Protein AF-A0A2G5T721-F1 (afdb_monomer)

Organism: NCBI:txid1611254

Sequence (97 aa):
MWILTIFLINFVLASDAEKCTGLDGPKAYRCIQHLDEIHELSYSIDIYDKENNSKINKPCSEFKKCHEQLKCGVEDGVVKIIEKMTSFCDIVEFHQS

pLDDT: mean 83.94, std 16.47, range [45.47, 97.62]

Mean predicted aligned error: 9.64 Å

Solvent-accessible surface area (backbone atoms only — not comparable to full-atom values): 5653 Å² total; per-residue (Å²):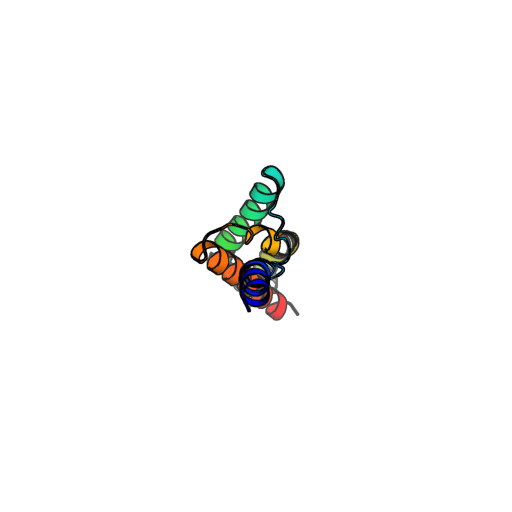 136,67,67,67,59,56,52,54,64,59,53,71,73,64,64,79,66,73,81,67,62,50,58,56,70,73,59,40,53,53,37,49,51,25,49,50,52,41,56,61,43,64,79,72,49,46,61,88,38,65,79,59,36,54,75,48,50,62,35,40,57,58,24,71,74,42,53,75,35,64,44,37,94,55,57,71,72,56,40,53,51,54,50,53,53,53,52,50,41,53,53,45,55,60,60,66,109

Secondary structure (DSSP, 8-state):
--HHHHHHHHHTT--------PPPHHHHHHHHHHHHHHHHHHTT--TT-HHHHGGGHHHHHHHTTTHHHHTTTS-HHHHHHHHHHHHHHHHHHHHH-

Foldseek 3Di:
DVVVVVVVVVVVVPPPPVPLAADDPVLLVVLVVLLVVLVVLVVPADLLDLVRLVSNQVSLVSNVVHLSSNCPPDDPVVNVSSVVSNVVSVSSVVSND

Radius of gyration: 19.37 Å; Cα contacts (8 Å, |Δi|>4): 69; chains: 1; bounding box: 43×47×45 Å

Structure (mmCIF, N/CA/C/O backbone):
data_AF-A0A2G5T721-F1
#
_entry.id   AF-A0A2G5T721-F1
#
loop_
_atom_site.group_PDB
_atom_site.id
_atom_site.type_symbol
_atom_site.label_atom_id
_atom_site.label_alt_id
_atom_site.label_comp_id
_atom_site.label_asym_id
_atom_site.label_entity_id
_atom_site.label_seq_id
_atom_site.pdbx_PDB_ins_code
_atom_site.Cartn_x
_atom_site.Cartn_y
_atom_site.Cartn_z
_atom_site.occupancy
_atom_site.B_iso_or_equiv
_atom_site.auth_seq_id
_atom_site.auth_comp_id
_atom_site.auth_asym_id
_atom_site.auth_atom_id
_atom_site.pdbx_PDB_model_num
ATOM 1 N N . MET A 1 1 ? -25.174 -35.547 29.044 1.00 53.47 1 MET A N 1
ATOM 2 C CA . MET A 1 1 ? -24.730 -35.381 27.639 1.00 53.47 1 MET A CA 1
ATOM 3 C C . MET A 1 1 ? -25.244 -34.103 26.951 1.00 53.47 1 MET A C 1
ATOM 5 O O . MET A 1 1 ? -25.121 -34.011 25.746 1.00 53.47 1 MET A O 1
ATOM 9 N N . TRP A 1 2 ? -25.749 -33.094 27.680 1.00 54.03 2 TRP A N 1
ATOM 10 C CA . TRP A 1 2 ? -26.200 -31.810 27.098 1.00 54.03 2 TRP A CA 1
ATOM 11 C C . TRP A 1 2 ? -25.241 -30.632 27.361 1.00 54.03 2 TRP A C 1
ATOM 13 O O . TRP A 1 2 ? -25.310 -29.603 26.699 1.00 54.03 2 TRP A O 1
ATOM 23 N N . ILE A 1 3 ? -24.318 -30.781 28.317 1.00 57.66 3 ILE A N 1
ATOM 24 C CA . ILE A 1 3 ? -23.365 -29.726 28.708 1.00 57.66 3 ILE A CA 1
ATOM 25 C C . ILE A 1 3 ? -22.240 -29.588 27.667 1.00 57.66 3 ILE A C 1
ATOM 27 O O . ILE A 1 3 ? -21.834 -28.478 27.339 1.00 57.66 3 ILE A O 1
ATOM 31 N N . LEU A 1 4 ? -21.794 -30.707 27.084 1.00 53.81 4 LEU A N 1
ATOM 32 C CA . LEU A 1 4 ? -20.764 -30.725 26.036 1.00 53.81 4 LEU A CA 1
ATOM 33 C C . LEU A 1 4 ? -21.233 -30.032 24.748 1.00 53.81 4 LEU A C 1
ATOM 35 O O . LEU A 1 4 ? -20.459 -29.327 24.112 1.00 53.81 4 LEU A O 1
ATOM 39 N N . THR A 1 5 ? -22.515 -30.161 24.398 1.00 56.59 5 THR A N 1
ATOM 40 C CA . THR A 1 5 ? -23.109 -29.481 23.238 1.00 56.59 5 THR A CA 1
ATOM 41 C C . THR A 1 5 ? -23.196 -27.967 23.427 1.00 56.59 5 THR A C 1
ATOM 43 O O . THR A 1 5 ? -22.956 -27.233 22.478 1.00 56.59 5 THR A O 1
ATOM 46 N N . ILE A 1 6 ? -23.457 -27.476 24.644 1.00 57.72 6 ILE A N 1
ATOM 47 C CA . ILE A 1 6 ? -23.515 -26.029 24.929 1.00 57.72 6 ILE A CA 1
ATOM 48 C C . ILE A 1 6 ? -22.112 -25.401 24.894 1.00 57.72 6 ILE A C 1
ATOM 50 O O . ILE A 1 6 ? -21.949 -24.273 24.427 1.00 57.72 6 ILE A O 1
ATOM 54 N N . PHE A 1 7 ? -21.084 -26.136 25.331 1.00 53.00 7 PHE A N 1
ATOM 55 C CA . PHE A 1 7 ? -19.693 -25.681 25.242 1.00 53.00 7 PHE A CA 1
ATOM 56 C C . PHE A 1 7 ? -19.208 -25.554 23.793 1.00 53.00 7 PHE A C 1
ATOM 58 O O . PHE A 1 7 ? -18.533 -24.582 23.467 1.00 53.00 7 PHE A O 1
ATOM 65 N N . LEU A 1 8 ? -19.604 -26.474 22.908 1.00 53.84 8 LEU A N 1
ATOM 66 C CA . LEU A 1 8 ? -19.219 -26.424 21.494 1.00 53.84 8 LEU A CA 1
ATOM 67 C C . LEU A 1 8 ? -19.854 -25.242 20.746 1.00 53.84 8 LEU A C 1
ATOM 69 O O . LEU A 1 8 ? -19.190 -24.638 19.910 1.00 53.84 8 LEU A O 1
ATOM 73 N N . ILE A 1 9 ? -21.092 -24.855 21.076 1.00 54.09 9 ILE A N 1
ATOM 74 C CA . ILE A 1 9 ? -21.765 -23.709 20.433 1.00 54.09 9 ILE A CA 1
ATOM 75 C C . ILE A 1 9 ? -21.094 -22.379 20.824 1.00 54.09 9 ILE A C 1
ATOM 77 O O . ILE A 1 9 ? -20.982 -21.482 19.994 1.00 54.09 9 ILE A O 1
ATOM 81 N N . ASN A 1 10 ? -20.587 -22.262 22.057 1.00 48.88 10 ASN A N 1
ATOM 82 C CA . ASN A 1 10 ? -19.856 -21.068 22.499 1.00 48.88 10 ASN A CA 1
ATOM 83 C C . ASN A 1 10 ? -18.419 -21.006 21.955 1.00 48.88 10 ASN A C 1
ATOM 85 O O . ASN A 1 10 ? -17.877 -19.917 21.794 1.00 48.88 10 ASN A O 1
ATOM 89 N N . PHE A 1 11 ? -17.807 -22.153 21.641 1.00 46.28 11 PHE A N 1
ATOM 90 C CA . PHE A 1 11 ? -16.430 -22.198 21.141 1.00 46.28 11 PHE A CA 1
ATOM 91 C C . PHE A 1 11 ? -16.308 -21.774 19.668 1.00 46.28 11 PHE A C 1
ATOM 93 O O . PHE A 1 11 ? -15.259 -21.292 19.255 1.00 46.28 11 PHE A O 1
ATOM 100 N N . VAL A 1 12 ? -17.385 -21.881 18.879 1.00 48.94 12 VAL A N 1
ATOM 101 C CA . VAL A 1 12 ? -17.392 -21.445 17.466 1.00 48.94 12 VAL A CA 1
ATOM 102 C C . VAL A 1 12 ? -17.369 -19.912 17.325 1.00 48.94 12 VAL A C 1
ATOM 104 O O . VAL A 1 12 ? -16.983 -19.404 16.278 1.00 48.94 12 VAL A O 1
ATOM 107 N N . LEU A 1 13 ? -17.711 -19.157 18.377 1.00 47.69 13 LEU A N 1
ATOM 108 C CA . LEU A 1 13 ? -17.703 -17.684 18.358 1.00 47.69 13 LEU A CA 1
ATOM 109 C C . LEU A 1 13 ? -16.421 -17.055 18.927 1.00 47.69 13 LEU A C 1
ATOM 111 O O . LEU A 1 13 ? -16.285 -15.836 18.893 1.00 47.69 13 LEU A O 1
ATOM 115 N N . ALA A 1 14 ? -15.481 -17.866 19.419 1.00 46.28 14 ALA A N 1
ATOM 116 C CA . ALA A 1 14 ? -14.177 -17.420 19.912 1.00 46.28 14 ALA A CA 1
ATOM 117 C C . ALA A 1 14 ? -13.041 -17.819 18.955 1.00 46.28 14 ALA A C 1
ATOM 119 O O . ALA A 1 14 ? -11.927 -18.119 19.373 1.00 46.28 14 ALA A O 1
ATOM 120 N N . SER A 1 15 ? -13.321 -17.834 17.650 1.00 45.47 15 SER A N 1
ATOM 121 C CA . SER A 1 15 ? -12.268 -17.594 16.669 1.00 45.47 15 SER A CA 1
ATOM 122 C C . SER A 1 15 ? -11.817 -16.164 16.916 1.00 45.47 15 SER A C 1
ATOM 124 O O . SER A 1 15 ? -12.550 -15.242 16.557 1.00 45.47 15 SER A O 1
ATOM 126 N N . ASP A 1 16 ? -10.671 -15.993 17.572 1.00 48.50 16 ASP A N 1
ATOM 127 C CA . ASP A 1 16 ? -9.969 -14.722 17.709 1.00 48.50 16 ASP A CA 1
ATOM 128 C C . ASP A 1 16 ? -9.739 -14.135 16.309 1.00 48.50 16 ASP A C 1
ATOM 130 O O . ASP A 1 16 ? -8.690 -14.306 15.692 1.00 48.50 16 ASP A O 1
ATOM 134 N N . ALA A 1 17 ? -10.755 -13.453 15.779 1.00 50.84 17 ALA A N 1
ATOM 135 C CA . ALA A 1 17 ? -10.561 -12.441 14.774 1.00 50.84 17 ALA A CA 1
ATOM 136 C C . ALA A 1 17 ? -9.652 -11.438 15.466 1.00 50.84 17 ALA A C 1
ATOM 138 O O . ALA A 1 17 ? -10.084 -10.734 16.386 1.00 50.84 17 ALA A O 1
ATOM 139 N N . GLU A 1 18 ? -8.372 -11.464 15.097 1.00 53.88 18 GLU A N 1
ATOM 140 C CA . GLU A 1 18 ? -7.430 -10.393 15.368 1.00 53.88 18 GLU A CA 1
ATOM 141 C C . GLU A 1 18 ? -8.226 -9.094 15.283 1.00 53.88 18 GLU A C 1
ATOM 143 O O . GLU A 1 18 ? -8.873 -8.845 14.264 1.00 53.88 18 GLU A O 1
ATOM 148 N N . LYS A 1 19 ? -8.353 -8.380 16.410 1.00 61.16 19 LYS A N 1
ATOM 149 C CA . LYS A 1 19 ? -9.265 -7.238 16.530 1.00 61.16 19 LYS A CA 1
ATOM 150 C C . LYS A 1 19 ? -8.834 -6.188 15.513 1.00 61.16 19 LYS A C 1
ATOM 152 O O . LYS A 1 19 ? -8.011 -5.328 15.825 1.00 61.16 19 LYS A O 1
ATOM 157 N N . CYS A 1 20 ? -9.374 -6.282 14.302 1.00 79.69 20 CYS A N 1
ATOM 158 C CA . CYS A 1 20 ? -9.054 -5.403 13.198 1.00 79.69 20 CYS A CA 1
ATOM 159 C C . CYS A 1 20 ? -9.566 -4.031 13.607 1.00 79.69 20 CYS A C 1
ATOM 161 O O . CYS A 1 20 ? -10.770 -3.767 13.615 1.00 79.69 20 CYS A O 1
ATOM 163 N N . THR A 1 21 ? -8.650 -3.190 14.070 1.00 85.44 21 THR A N 1
ATOM 164 C CA . THR A 1 21 ? -8.993 -1.862 14.553 1.00 85.44 21 THR A CA 1
ATOM 165 C C . THR A 1 21 ? -8.885 -0.927 13.368 1.00 85.44 21 THR A C 1
ATOM 167 O O . THR A 1 21 ? -7.783 -0.598 12.928 1.00 85.44 21 THR A O 1
ATOM 170 N N . GLY A 1 22 ? -10.045 -0.546 12.837 1.00 84.69 22 GLY A N 1
ATOM 171 C CA . GLY A 1 22 ? -10.130 0.416 11.751 1.00 84.69 22 GLY A CA 1
ATOM 172 C C . GLY A 1 22 ? -9.550 1.774 12.140 1.00 84.69 22 GLY A C 1
ATOM 173 O O . GLY A 1 22 ? -9.404 2.115 13.318 1.00 84.69 22 GLY A O 1
ATOM 174 N N . LEU A 1 23 ? -9.224 2.563 11.125 1.00 87.88 23 LEU A N 1
ATOM 175 C CA . LEU A 1 23 ? -8.754 3.930 11.303 1.00 87.88 23 LEU A CA 1
ATOM 176 C C . LEU 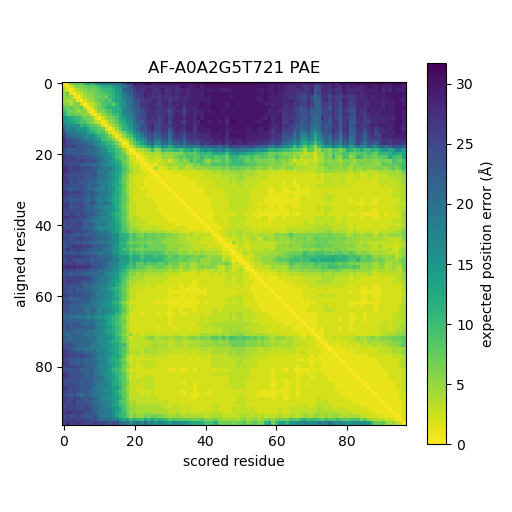A 1 23 ? -9.885 4.848 11.787 1.00 87.88 23 LEU A C 1
ATOM 178 O O . LEU A 1 23 ? -11.032 4.728 11.358 1.00 87.88 23 LEU A O 1
ATOM 182 N N . ASP A 1 24 ? -9.545 5.820 12.639 1.00 89.94 24 ASP A N 1
ATOM 183 C CA . ASP A 1 24 ? -10.434 6.956 12.892 1.00 89.94 24 ASP A CA 1
ATOM 184 C C . ASP A 1 24 ? -10.629 7.788 11.611 1.00 89.94 24 ASP A C 1
ATOM 186 O O . ASP A 1 24 ? -9.791 7.764 10.710 1.00 89.94 24 ASP A O 1
ATOM 190 N N . GLY A 1 25 ? -11.743 8.522 11.517 1.00 89.19 25 GLY A N 1
ATOM 191 C CA . GLY A 1 25 ? -12.146 9.224 10.290 1.00 89.19 25 GLY A CA 1
ATOM 192 C C . GLY A 1 25 ? -11.034 10.063 9.636 1.00 89.19 25 GLY A C 1
ATOM 193 O O . GLY A 1 25 ? -10.750 9.856 8.456 1.00 89.19 25 GLY A O 1
ATOM 194 N N . PRO A 1 26 ? -10.355 10.970 10.367 1.00 94.25 26 PRO A N 1
ATOM 195 C CA . PRO A 1 26 ? -9.261 11.767 9.811 1.00 94.25 26 PRO A CA 1
ATOM 196 C C . PRO A 1 26 ? -8.077 10.940 9.295 1.00 94.25 26 PRO A C 1
ATOM 198 O O . PRO A 1 26 ? -7.517 11.266 8.244 1.00 94.25 26 PRO A O 1
ATOM 201 N N . LYS A 1 27 ? -7.677 9.877 10.006 1.00 92.62 27 LYS A N 1
ATOM 202 C CA . LYS A 1 27 ? -6.587 9.004 9.544 1.00 92.62 27 LYS A CA 1
ATOM 203 C C . LYS A 1 27 ? -7.012 8.135 8.364 1.00 92.62 27 LYS A C 1
ATOM 205 O O . LYS A 1 27 ? -6.215 7.963 7.446 1.00 92.62 27 LYS A O 1
ATOM 210 N N . ALA A 1 28 ? -8.250 7.641 8.359 1.00 92.88 28 ALA A N 1
ATOM 211 C CA . ALA A 1 28 ? -8.820 6.886 7.247 1.00 92.88 28 ALA A CA 1
ATOM 212 C C . ALA A 1 28 ? -8.833 7.738 5.976 1.00 92.88 28 ALA A C 1
ATOM 214 O O . ALA A 1 28 ? -8.321 7.314 4.945 1.00 92.88 28 ALA A O 1
ATOM 215 N N . TYR A 1 29 ? -9.321 8.977 6.083 1.00 94.69 29 TYR A N 1
ATOM 216 C CA . TYR A 1 29 ? -9.335 9.929 4.977 1.00 94.69 29 TYR A CA 1
ATOM 217 C C . TYR A 1 29 ? -7.928 10.181 4.426 1.00 94.69 29 TYR A C 1
ATOM 219 O O . TYR A 1 29 ? -7.711 10.047 3.227 1.00 94.69 29 TYR A O 1
ATOM 227 N N . ARG A 1 30 ? -6.947 10.460 5.294 1.00 96.12 30 ARG A N 1
ATOM 228 C CA . ARG A 1 30 ? -5.555 10.658 4.860 1.00 96.12 30 ARG A CA 1
ATOM 229 C C . ARG A 1 30 ? -4.971 9.413 4.185 1.00 96.12 30 ARG A C 1
ATOM 231 O O . ARG A 1 30 ? -4.261 9.534 3.196 1.00 96.12 30 ARG A O 1
ATOM 238 N N . CYS A 1 31 ? -5.281 8.224 4.699 1.00 96.25 31 CYS A N 1
ATOM 239 C CA . CYS A 1 31 ? -4.839 6.970 4.093 1.00 96.25 31 CYS A CA 1
ATOM 240 C C . CYS A 1 31 ? -5.415 6.791 2.680 1.00 96.25 31 CYS A C 1
ATOM 242 O O . CYS A 1 31 ? -4.692 6.434 1.753 1.00 96.25 31 CYS A O 1
ATOM 244 N N . ILE A 1 32 ? -6.703 7.103 2.507 1.00 95.81 32 ILE A N 1
ATOM 245 C CA . ILE A 1 32 ? -7.387 7.069 1.209 1.00 95.81 32 ILE A CA 1
ATOM 246 C C . ILE A 1 32 ? -6.808 8.118 0.253 1.00 95.81 32 ILE A C 1
ATOM 248 O O . ILE A 1 32 ? -6.668 7.827 -0.927 1.00 95.81 32 ILE A O 1
ATOM 252 N N . GLN A 1 33 ? -6.410 9.299 0.736 1.00 97.62 33 GLN A N 1
ATOM 253 C CA . GLN A 1 33 ? -5.733 10.287 -0.112 1.00 97.62 33 GLN A CA 1
ATOM 254 C C . GLN A 1 33 ? -4.424 9.741 -0.693 1.00 97.62 33 GLN A C 1
ATOM 256 O O . GLN A 1 33 ? -4.181 9.904 -1.880 1.00 97.62 33 GLN A O 1
ATOM 261 N N . HIS A 1 34 ? -3.610 9.037 0.100 1.00 97.44 34 HIS A N 1
ATOM 262 C CA . HIS A 1 34 ? -2.400 8.404 -0.434 1.00 97.44 34 HIS A CA 1
ATOM 263 C C . HIS A 1 34 ? -2.716 7.275 -1.419 1.00 97.44 34 HIS A C 1
ATOM 265 O O . 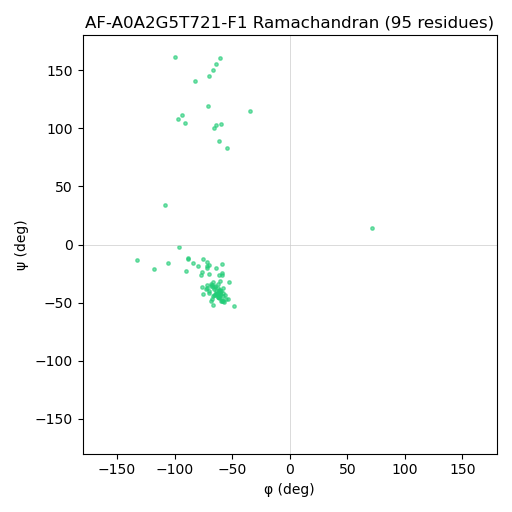HIS A 1 34 ? -2.020 7.136 -2.418 1.00 97.44 34 HIS A O 1
ATOM 271 N N . LEU A 1 35 ? -3.775 6.494 -1.177 1.00 96.62 35 LEU A N 1
ATOM 272 C CA . LEU A 1 35 ? -4.254 5.499 -2.141 1.00 96.62 35 LEU A CA 1
ATOM 273 C C . LEU A 1 35 ? -4.620 6.150 -3.487 1.00 96.62 35 LEU A C 1
ATOM 275 O O . LEU A 1 35 ? -4.255 5.621 -4.535 1.00 96.62 35 LEU A O 1
ATOM 279 N N . ASP A 1 36 ? -5.318 7.284 -3.449 1.00 96.44 36 ASP A N 1
ATOM 280 C CA . ASP A 1 36 ? -5.735 8.040 -4.633 1.00 96.44 36 ASP A CA 1
ATOM 281 C C . ASP A 1 36 ? -4.531 8.638 -5.380 1.00 96.44 36 ASP A C 1
ATOM 283 O O . ASP A 1 36 ? -4.401 8.451 -6.587 1.00 96.44 36 ASP A O 1
ATOM 287 N N . GLU A 1 37 ? -3.568 9.223 -4.657 1.00 96.44 37 GLU A N 1
ATOM 288 C CA . GLU A 1 37 ? -2.294 9.691 -5.225 1.00 96.44 37 GLU A CA 1
ATOM 289 C C . GLU A 1 37 ? -1.540 8.560 -5.952 1.00 96.44 37 GLU A C 1
ATOM 291 O O . GLU A 1 37 ? -1.022 8.759 -7.053 1.00 96.44 37 GLU A O 1
ATOM 296 N N . ILE A 1 38 ? -1.482 7.355 -5.364 1.00 96.44 38 ILE A N 1
ATOM 297 C CA . ILE A 1 38 ? -0.851 6.193 -6.011 1.00 96.44 38 ILE A CA 1
ATOM 298 C C . ILE A 1 38 ? -1.643 5.785 -7.255 1.00 96.44 38 ILE A C 1
ATOM 300 O O . ILE A 1 38 ? -1.043 5.515 -8.295 1.00 96.44 38 ILE A O 1
ATOM 304 N N . HIS A 1 39 ? -2.973 5.751 -7.165 1.00 95.06 39 HIS A N 1
ATOM 305 C CA . HIS A 1 39 ? -3.838 5.407 -8.287 1.00 95.06 39 HIS A CA 1
ATOM 306 C C . HIS A 1 39 ? -3.628 6.358 -9.472 1.00 95.06 39 HIS A C 1
ATOM 308 O O . HIS A 1 39 ? -3.408 5.887 -10.587 1.00 95.06 39 HIS A O 1
ATOM 314 N N . GLU A 1 40 ? -3.607 7.672 -9.247 1.00 94.75 40 GLU A N 1
ATOM 315 C CA . GLU A 1 40 ? -3.331 8.660 -10.297 1.00 94.75 40 GLU A CA 1
ATOM 316 C C . GLU A 1 40 ? -1.936 8.480 -10.906 1.00 94.75 40 GLU A C 1
ATOM 318 O O . GLU A 1 40 ? -1.774 8.448 -12.131 1.00 94.75 40 GLU A O 1
ATOM 323 N N . LEU A 1 41 ? -0.917 8.305 -10.060 1.00 93.50 41 LEU A N 1
ATOM 324 C CA . LEU A 1 41 ? 0.454 8.122 -10.527 1.00 93.50 41 LEU A CA 1
ATOM 325 C C . LEU A 1 41 ? 0.630 6.808 -11.294 1.00 93.50 41 LEU A C 1
ATOM 327 O O . LEU A 1 41 ? 1.393 6.783 -12.258 1.00 93.50 41 LEU A O 1
ATOM 331 N N . SER A 1 42 ? -0.113 5.753 -10.952 1.00 91.25 42 SER A N 1
ATOM 332 C CA . SER A 1 42 ? -0.024 4.448 -11.621 1.00 91.25 42 SER A CA 1
ATOM 333 C C . SER A 1 42 ? -0.309 4.496 -13.127 1.00 91.25 42 SER A C 1
ATOM 335 O O . SER A 1 42 ? 0.209 3.664 -13.868 1.00 91.25 42 SER A O 1
ATOM 337 N N . TYR A 1 43 ? -1.060 5.497 -13.601 1.00 90.31 43 TYR A N 1
ATOM 338 C CA . TYR A 1 43 ? -1.321 5.706 -15.030 1.00 90.31 43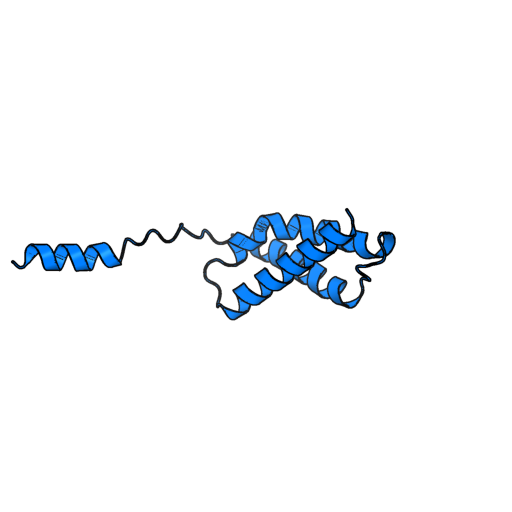 TYR A CA 1
ATOM 339 C C . TYR A 1 43 ? -0.226 6.486 -15.763 1.00 90.31 43 TYR A C 1
ATOM 341 O O . TYR A 1 43 ? -0.221 6.512 -16.993 1.00 90.31 43 TYR A O 1
ATOM 349 N N . SER A 1 44 ? 0.655 7.174 -15.036 1.00 88.25 44 SER A N 1
ATOM 350 C CA . SER A 1 44 ? 1.603 8.138 -15.611 1.00 88.25 44 SER A CA 1
ATOM 351 C C . SER A 1 44 ? 3.067 7.770 -15.407 1.00 88.25 44 SER A C 1
ATOM 353 O O . SER A 1 44 ? 3.913 8.262 -16.158 1.00 88.25 44 SER A O 1
ATOM 355 N N . ILE A 1 45 ? 3.376 6.924 -14.420 1.00 88.31 45 ILE A N 1
ATOM 356 C CA . ILE A 1 45 ? 4.755 6.527 -14.159 1.00 88.31 45 ILE A CA 1
ATOM 357 C C . ILE A 1 45 ? 5.214 5.401 -15.085 1.00 88.31 45 ILE A C 1
ATOM 359 O O . ILE A 1 45 ? 4.487 4.442 -15.339 1.00 88.31 45 ILE A O 1
ATOM 363 N N . ASP A 1 46 ? 6.462 5.498 -15.539 1.00 88.69 46 ASP A N 1
ATOM 364 C CA . ASP A 1 46 ? 7.175 4.370 -16.134 1.00 88.69 46 ASP A CA 1
ATOM 365 C C . ASP A 1 46 ? 7.983 3.679 -15.034 1.00 88.69 46 ASP A C 1
ATOM 367 O O . ASP A 1 46 ? 8.945 4.240 -14.509 1.00 88.69 46 ASP A O 1
ATOM 371 N N . ILE A 1 47 ? 7.581 2.461 -14.667 1.00 85.94 47 ILE A N 1
ATOM 372 C CA . ILE A 1 47 ? 8.225 1.695 -13.593 1.00 85.94 47 ILE A CA 1
ATOM 373 C C . ILE A 1 47 ? 9.683 1.329 -13.908 1.00 85.94 47 ILE A C 1
ATOM 375 O O . ILE A 1 47 ? 10.443 1.073 -12.975 1.00 85.94 47 ILE A O 1
ATOM 379 N N . TYR A 1 48 ? 10.089 1.337 -15.182 1.00 85.62 48 TYR A N 1
ATOM 380 C CA . TYR A 1 48 ? 11.453 1.024 -15.614 1.00 85.62 48 TYR A CA 1
ATOM 381 C C . TYR A 1 48 ? 12.381 2.248 -15.626 1.00 85.62 48 TYR A C 1
ATOM 383 O O . TYR A 1 48 ? 13.601 2.089 -15.701 1.00 85.62 48 TYR A O 1
ATOM 391 N N . ASP A 1 49 ? 11.827 3.456 -15.512 1.00 87.31 49 ASP A N 1
ATOM 392 C CA . ASP A 1 49 ? 12.579 4.705 -15.415 1.00 87.31 49 ASP A CA 1
ATOM 393 C C . ASP A 1 49 ? 12.719 5.124 -13.941 1.00 87.31 49 ASP A C 1
ATOM 395 O O . ASP A 1 49 ? 11.762 5.578 -13.308 1.00 87.31 49 ASP A O 1
ATOM 399 N N . LYS A 1 50 ? 13.937 4.992 -13.389 1.00 79.88 50 LYS A N 1
ATOM 400 C CA . LYS A 1 50 ? 14.242 5.330 -11.984 1.00 79.88 50 LYS A CA 1
ATOM 401 C C . LYS A 1 50 ? 13.981 6.798 -11.633 1.00 79.88 50 LYS A C 1
ATOM 403 O O . LYS A 1 50 ? 13.660 7.093 -10.482 1.00 79.88 50 LYS A O 1
ATOM 408 N N . GLU A 1 51 ? 14.140 7.732 -12.570 1.00 80.38 51 GLU A N 1
ATOM 409 C CA . GLU A 1 51 ? 13.890 9.149 -12.283 1.00 80.38 51 GLU A CA 1
ATOM 410 C C . GLU A 1 51 ? 12.381 9.411 -12.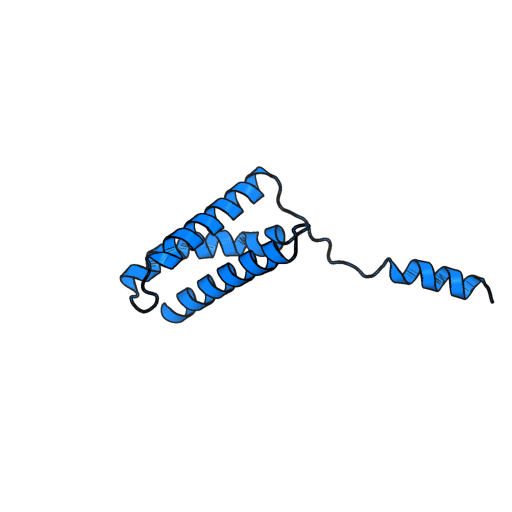215 1.00 80.38 51 GLU A C 1
ATOM 412 O O . GLU A 1 51 ? 11.889 10.061 -11.286 1.00 80.38 51 GLU A O 1
ATOM 417 N N . ASN A 1 52 ? 11.631 8.824 -13.148 1.00 83.31 52 ASN A N 1
ATOM 418 C CA . ASN A 1 52 ? 10.181 8.950 -13.225 1.00 83.31 52 ASN A CA 1
ATOM 419 C C . ASN A 1 52 ? 9.465 8.253 -12.051 1.00 83.31 52 ASN A C 1
ATOM 421 O O . ASN A 1 52 ? 8.632 8.874 -11.379 1.00 83.31 52 ASN A O 1
ATOM 425 N N . ASN A 1 53 ? 9.833 7.002 -11.753 1.00 83.25 53 ASN A N 1
ATOM 426 C CA . ASN A 1 53 ? 9.151 6.183 -10.750 1.00 83.25 53 ASN A CA 1
ATOM 427 C C . ASN A 1 53 ? 9.383 6.666 -9.304 1.00 83.25 53 ASN A C 1
ATOM 429 O O . ASN A 1 53 ? 8.587 6.356 -8.421 1.00 83.25 53 ASN A O 1
ATOM 433 N N . SER A 1 54 ? 10.401 7.498 -9.052 1.00 87.00 54 SER A N 1
ATOM 434 C CA . SER A 1 54 ? 10.693 8.061 -7.724 1.00 87.00 54 SER A CA 1
ATOM 435 C C . SER A 1 54 ? 9.538 8.884 -7.130 1.00 87.00 54 SER A C 1
ATOM 437 O O . SER A 1 54 ? 9.389 8.969 -5.906 1.00 87.00 54 SER A O 1
ATOM 439 N N . LYS A 1 55 ? 8.674 9.451 -7.986 1.00 88.94 55 LYS A N 1
ATOM 440 C CA . LYS A 1 55 ? 7.513 10.266 -7.587 1.00 88.94 55 LYS A CA 1
ATOM 441 C C . LYS A 1 55 ? 6.500 9.490 -6.746 1.00 88.94 55 LYS A C 1
ATOM 443 O O . LYS A 1 55 ? 5.798 10.094 -5.937 1.00 88.94 55 LYS A O 1
ATOM 448 N N . ILE A 1 56 ? 6.443 8.168 -6.902 1.00 93.31 56 ILE A N 1
ATOM 449 C CA . ILE A 1 56 ? 5.454 7.324 -6.225 1.00 93.31 56 ILE A CA 1
ATOM 450 C C . ILE A 1 56 ? 5.900 6.844 -4.843 1.00 93.31 56 ILE A C 1
ATOM 452 O O . ILE A 1 56 ? 5.083 6.369 -4.055 1.00 93.31 56 ILE A O 1
ATOM 456 N N . ASN A 1 57 ? 7.177 7.031 -4.505 1.00 91.62 57 ASN A N 1
ATOM 457 C CA . ASN A 1 57 ? 7.780 6.479 -3.292 1.00 91.62 57 ASN A CA 1
ATOM 458 C C . ASN A 1 57 ? 7.138 7.005 -2.026 1.00 91.62 57 ASN A C 1
ATOM 460 O O . ASN A 1 57 ? 6.853 6.246 -1.103 1.00 91.62 57 ASN A O 1
ATOM 464 N N . LYS A 1 58 ? 6.915 8.319 -1.977 1.00 94.56 58 LYS A N 1
ATOM 465 C CA . LYS A 1 58 ? 6.325 8.952 -0.805 1.00 94.56 58 LYS A CA 1
ATOM 466 C C . LYS A 1 58 ? 4.866 8.506 -0.614 1.00 94.56 58 LYS A C 1
ATOM 468 O O . LYS A 1 58 ? 4.587 8.007 0.473 1.00 94.56 58 LYS A O 1
ATOM 473 N N . P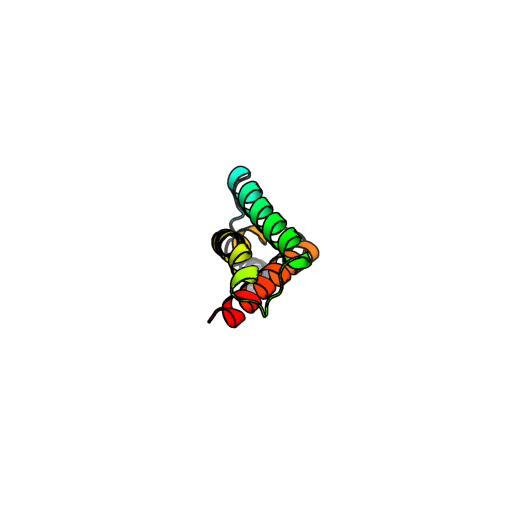RO A 1 59 ? 3.970 8.593 -1.619 1.00 95.88 59 PRO A N 1
ATOM 474 C CA . PRO A 1 59 ? 2.617 8.043 -1.505 1.00 95.88 59 PRO A CA 1
ATOM 475 C C . PRO A 1 59 ? 2.597 6.567 -1.088 1.00 95.88 59 PRO A C 1
ATOM 477 O O . PRO A 1 59 ? 1.913 6.213 -0.130 1.00 95.88 59 PRO A O 1
ATOM 480 N N . CYS A 1 60 ? 3.416 5.719 -1.721 1.00 96.38 60 CYS A N 1
ATOM 481 C CA . CYS A 1 60 ? 3.520 4.301 -1.374 1.00 96.38 60 CYS A CA 1
ATOM 482 C C . CYS A 1 60 ? 3.995 4.069 0.066 1.00 96.38 60 CYS A C 1
ATOM 484 O O . CYS A 1 60 ? 3.411 3.260 0.785 1.00 96.38 60 CYS A O 1
ATOM 486 N N . SER A 1 61 ? 5.021 4.794 0.514 1.00 96.31 61 SER A N 1
ATOM 487 C CA . SER A 1 61 ? 5.542 4.694 1.881 1.00 96.31 61 SER A CA 1
ATOM 488 C C . SER A 1 61 ? 4.510 5.130 2.923 1.00 96.31 61 SER A C 1
ATOM 490 O O . SER A 1 61 ? 4.352 4.462 3.942 1.00 96.31 61 SER A O 1
ATOM 492 N N . GLU A 1 62 ? 3.779 6.222 2.679 1.00 97.25 62 GLU A N 1
ATOM 493 C CA . GLU A 1 62 ? 2.737 6.684 3.600 1.00 97.25 62 GLU A CA 1
ATOM 494 C C . GLU A 1 62 ? 1.518 5.751 3.605 1.00 97.25 62 GLU A C 1
ATOM 496 O O . GLU A 1 62 ? 1.006 5.423 4.676 1.00 97.25 62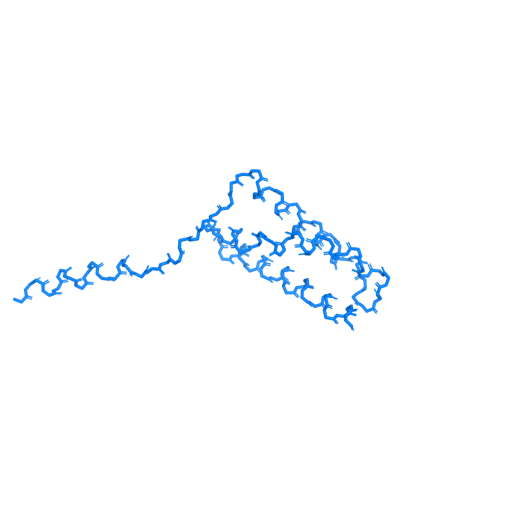 GLU A O 1
ATOM 501 N N . PHE A 1 63 ? 1.095 5.246 2.443 1.00 97.25 63 PHE A N 1
ATOM 502 C CA . PHE A 1 63 ? -0.003 4.284 2.339 1.00 97.25 63 PHE A CA 1
ATOM 503 C C . PHE A 1 63 ? 0.318 2.954 3.040 1.00 97.25 63 PHE A C 1
ATOM 505 O O . PHE A 1 63 ? -0.506 2.437 3.802 1.00 97.25 63 PHE A O 1
ATOM 512 N N . LYS A 1 64 ? 1.545 2.432 2.879 1.00 96.12 64 LYS A N 1
ATOM 513 C CA . LYS A 1 64 ? 2.018 1.208 3.554 1.00 96.12 64 LYS A CA 1
ATOM 514 C C . LYS A 1 64 ? 1.980 1.293 5.090 1.00 96.12 64 LYS A C 1
ATOM 516 O O . LYS A 1 64 ? 1.986 0.268 5.759 1.00 96.12 64 LYS A O 1
ATOM 521 N N . LYS A 1 65 ? 1.882 2.488 5.682 1.00 95.69 65 LYS A N 1
ATOM 522 C CA . LYS A 1 65 ? 1.732 2.642 7.143 1.00 95.69 65 LYS A CA 1
ATOM 523 C C . LYS A 1 65 ? 0.304 2.406 7.639 1.00 95.69 65 LYS A C 1
ATOM 525 O O . LYS A 1 65 ? 0.118 2.220 8.838 1.00 95.69 65 LYS A O 1
ATOM 530 N N . CYS A 1 66 ? -0.697 2.469 6.759 1.00 95.19 66 CYS A N 1
ATOM 531 C CA . CYS A 1 66 ? -2.109 2.507 7.151 1.00 95.19 66 CYS A CA 1
ATOM 532 C C . CYS A 1 66 ? -3.014 1.529 6.379 1.00 95.19 66 CYS A C 1
ATOM 534 O O . CYS A 1 66 ? -4.137 1.279 6.819 1.00 95.19 66 CYS A O 1
ATOM 536 N N . HIS A 1 67 ? -2.544 0.949 5.269 1.00 94.88 67 HIS A N 1
ATOM 537 C CA . HIS A 1 67 ? -3.357 0.109 4.382 1.00 94.88 67 HIS A CA 1
ATOM 538 C C . HIS A 1 67 ? -3.991 -1.113 5.066 1.00 94.88 67 HIS A C 1
ATOM 540 O O . HIS A 1 67 ? -5.143 -1.419 4.776 1.00 94.88 67 HIS A O 1
ATOM 546 N N . GLU A 1 68 ? -3.306 -1.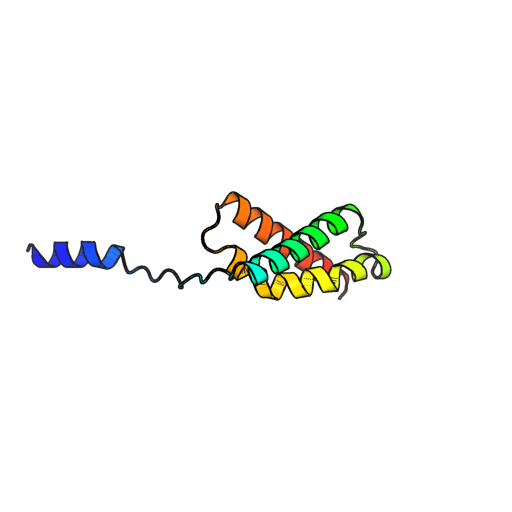784 6.001 1.00 94.25 68 GLU A N 1
ATOM 547 C CA . GLU A 1 68 ? -3.880 -2.945 6.705 1.00 94.25 68 GLU A CA 1
ATOM 548 C C . GLU A 1 68 ? -5.098 -2.565 7.554 1.00 94.25 68 GLU A C 1
ATOM 550 O O . GLU A 1 68 ? -6.128 -3.232 7.516 1.00 94.25 68 GLU A O 1
ATOM 555 N N . GLN A 1 69 ? -5.034 -1.431 8.253 1.00 93.75 69 GLN A N 1
ATOM 556 C CA . GLN A 1 69 ? -6.155 -0.938 9.061 1.00 93.75 69 GLN A CA 1
ATOM 557 C C . GLN A 1 69 ? -7.323 -0.456 8.190 1.00 93.75 69 GLN A C 1
ATOM 559 O O . GLN A 1 69 ? -8.473 -0.462 8.631 1.00 93.75 69 GLN A O 1
ATOM 564 N N . LEU A 1 70 ? -7.048 -0.054 6.946 1.00 92.94 70 LEU A N 1
ATOM 565 C CA . LEU A 1 70 ? -8.065 0.358 5.980 1.00 92.94 70 LEU A CA 1
ATOM 566 C C . LEU A 1 70 ? -8.896 -0.828 5.453 1.00 92.94 70 LEU A C 1
ATOM 568 O O . LEU A 1 70 ? -10.016 -0.627 4.992 1.00 92.94 70 LEU A O 1
ATOM 572 N N . LYS A 1 71 ? -8.387 -2.064 5.564 1.00 92.62 71 LYS A N 1
ATOM 573 C CA . LYS A 1 71 ? -9.128 -3.293 5.222 1.00 92.62 71 LYS A CA 1
ATOM 574 C C . LYS A 1 71 ? -10.171 -3.675 6.282 1.00 92.62 71 LYS A C 1
ATOM 576 O O . LYS A 1 71 ? -11.012 -4.536 6.032 1.00 92.62 71 LYS A O 1
ATOM 581 N N . CYS A 1 72 ? -10.143 -3.062 7.467 1.00 91.56 72 CYS A N 1
ATOM 582 C CA . CYS A 1 72 ? -11.048 -3.422 8.554 1.00 91.56 72 CYS A CA 1
ATOM 583 C C . CYS A 1 72 ? -12.493 -2.993 8.269 1.00 91.56 72 CYS A C 1
ATOM 585 O O . CYS A 1 72 ? -12.789 -1.804 8.178 1.00 91.56 72 CYS A O 1
ATOM 587 N N . GLY A 1 73 ? -13.414 -3.960 8.220 1.00 85.25 73 GLY A N 1
ATOM 588 C CA . GLY A 1 73 ? -14.855 -3.694 8.139 1.00 85.25 73 GLY A CA 1
ATOM 589 C C . GLY A 1 73 ? -15.339 -3.154 6.790 1.00 85.25 73 GLY A C 1
ATOM 590 O O . GLY A 1 73 ? -16.463 -2.661 6.713 1.00 85.25 73 GLY A O 1
ATOM 591 N N . VAL A 1 74 ? -14.511 -3.242 5.745 1.00 87.81 74 VAL A N 1
ATOM 592 C CA . VAL A 1 74 ? -14.887 -2.899 4.366 1.00 87.81 74 VAL A CA 1
ATOM 593 C C . VAL A 1 74 ? -15.213 -4.159 3.563 1.00 87.81 74 VAL A C 1
ATOM 595 O O . VAL A 1 74 ? -14.844 -5.268 3.940 1.00 87.81 74 VAL A O 1
ATOM 598 N N . GLU A 1 75 ? -15.924 -3.993 2.450 1.00 91.94 75 GLU A N 1
ATOM 599 C CA . GLU A 1 75 ? -16.290 -5.099 1.560 1.00 91.94 75 GLU A CA 1
ATOM 600 C C . GLU A 1 75 ? -15.059 -5.717 0.871 1.00 91.94 75 GLU A C 1
ATOM 602 O O . GLU A 1 75 ? -14.105 -5.011 0.536 1.00 91.94 75 GLU A O 1
ATOM 607 N N . ASP A 1 76 ? -15.112 -7.015 0.552 1.00 91.62 76 ASP A N 1
ATOM 608 C CA . ASP A 1 76 ? -14.019 -7.755 -0.110 1.00 91.62 76 ASP A CA 1
ATOM 609 C C . ASP A 1 76 ? -13.518 -7.090 -1.403 1.00 91.62 76 ASP A C 1
ATOM 611 O O . ASP A 1 76 ? -12.342 -7.186 -1.759 1.00 91.62 76 ASP A O 1
ATOM 615 N N . GLY A 1 77 ? -14.410 -6.416 -2.136 1.00 92.75 77 GLY A N 1
ATOM 616 C CA . GLY A 1 77 ? -14.041 -5.657 -3.330 1.00 92.75 77 GLY A CA 1
ATOM 617 C C . GLY A 1 77 ? -13.063 -4.523 -3.016 1.00 92.75 77 GLY A C 1
ATOM 618 O O . GLY A 1 77 ? -12.087 -4.339 -3.740 1.00 92.75 77 GLY A O 1
ATOM 619 N N . VAL A 1 78 ? -13.286 -3.817 -1.905 1.00 91.62 78 VAL A N 1
ATOM 620 C CA . VAL A 1 78 ? -12.415 -2.739 -1.421 1.00 91.62 78 VAL A CA 1
ATOM 621 C C . VAL A 1 78 ? -11.094 -3.310 -0.911 1.00 91.62 78 VAL A C 1
ATOM 623 O O . VAL A 1 78 ? -10.037 -2.785 -1.259 1.00 91.62 78 VAL A O 1
ATOM 626 N N . VAL A 1 79 ? -11.129 -4.430 -0.180 1.00 94.56 79 VAL A N 1
ATOM 627 C CA . VAL A 1 79 ? -9.912 -5.134 0.270 1.00 94.56 79 VAL A CA 1
ATOM 628 C C . VAL A 1 79 ? -9.009 -5.478 -0.918 1.00 94.56 79 VAL A C 1
ATOM 630 O O . VAL A 1 79 ? -7.822 -5.157 -0.902 1.00 94.56 79 VAL A O 1
ATOM 633 N N . LYS A 1 80 ? -9.574 -6.027 -2.001 1.00 95.81 80 LYS A N 1
ATOM 634 C CA . LYS A 1 80 ? -8.817 -6.351 -3.224 1.00 95.81 80 LYS A CA 1
ATOM 635 C C . LYS A 1 80 ? -8.197 -5.127 -3.897 1.00 95.81 80 LYS A C 1
ATOM 637 O O . LYS A 1 80 ? -7.139 -5.248 -4.510 1.00 95.81 80 LYS A O 1
ATOM 642 N N . ILE A 1 81 ? -8.851 -3.965 -3.839 1.00 94.88 81 ILE A N 1
ATOM 643 C CA . ILE A 1 81 ? -8.296 -2.716 -4.384 1.00 94.88 81 ILE A CA 1
ATOM 644 C C . ILE A 1 81 ? -7.082 -2.283 -3.559 1.00 94.88 81 ILE A C 1
ATOM 646 O O . ILE A 1 81 ? -6.034 -1.989 -4.133 1.00 94.88 81 ILE A O 1
ATOM 650 N N . ILE A 1 82 ? -7.208 -2.308 -2.229 1.00 96.12 82 ILE A N 1
ATOM 651 C CA . ILE A 1 82 ? -6.117 -1.992 -1.298 1.00 96.12 82 ILE A CA 1
ATOM 652 C C . ILE A 1 82 ? -4.921 -2.913 -1.564 1.00 96.12 82 ILE A C 1
ATOM 654 O O . ILE A 1 82 ? -3.812 -2.425 -1.754 1.00 96.12 82 ILE A O 1
ATOM 658 N N . GLU A 1 83 ?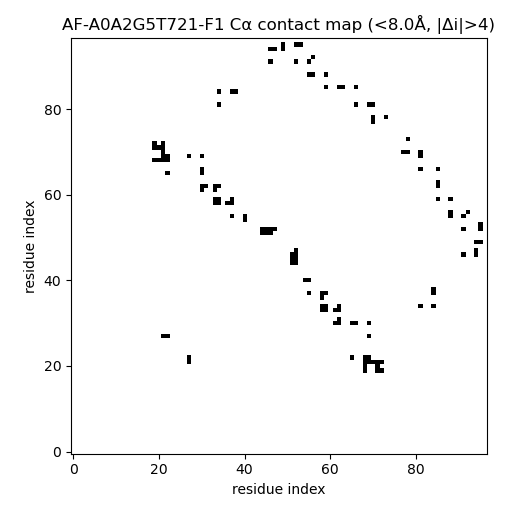 -5.147 -4.226 -1.658 1.00 96.56 83 GLU A N 1
ATOM 659 C CA . GLU A 1 83 ? -4.089 -5.210 -1.921 1.00 96.56 83 GLU A CA 1
ATOM 660 C C . GLU A 1 83 ? -3.403 -5.001 -3.270 1.00 96.56 83 GLU A C 1
ATOM 662 O O . GLU A 1 83 ? -2.175 -5.001 -3.333 1.00 96.56 83 GLU A O 1
ATOM 667 N N . LYS A 1 84 ? -4.168 -4.763 -4.344 1.00 96.19 84 LYS A N 1
ATOM 668 C CA . LYS A 1 84 ? -3.591 -4.462 -5.663 1.00 96.19 84 LYS A CA 1
ATOM 669 C C . LYS A 1 84 ? -2.687 -3.237 -5.615 1.00 96.19 84 LYS A C 1
ATOM 671 O O . LYS A 1 84 ? -1.619 -3.256 -6.224 1.00 96.19 84 LYS A O 1
ATOM 676 N N . MET A 1 85 ? -3.101 -2.194 -4.898 1.00 96.00 85 MET A N 1
ATOM 677 C CA . MET A 1 85 ? -2.303 -0.978 -4.799 1.00 96.00 85 MET A CA 1
ATOM 678 C C . MET A 1 85 ? -1.055 -1.177 -3.936 1.00 96.00 85 MET A C 1
ATOM 680 O O . MET A 1 85 ? 0.017 -0.690 -4.289 1.00 96.00 85 MET A O 1
ATOM 684 N N . THR A 1 86 ? -1.155 -1.957 -2.856 1.00 96.88 86 THR A N 1
ATOM 685 C CA . THR A 1 86 ? 0.013 -2.381 -2.073 1.00 96.88 86 THR A CA 1
ATOM 686 C C . THR A 1 86 ? 1.006 -3.154 -2.946 1.00 96.88 86 THR A C 1
ATOM 688 O O . THR A 1 86 ? 2.180 -2.792 -2.980 1.00 96.88 86 THR A O 1
ATOM 691 N N . SER A 1 87 ? 0.545 -4.142 -3.722 1.00 96.06 87 SER A N 1
ATOM 692 C CA . SER A 1 87 ? 1.411 -4.912 -4.626 1.00 96.06 87 SER A CA 1
ATOM 693 C C . SER A 1 87 ? 2.055 -4.047 -5.706 1.00 96.06 87 SER A C 1
ATOM 695 O O . SER A 1 87 ? 3.214 -4.248 -6.054 1.00 96.06 87 SER A O 1
ATOM 697 N N . PHE A 1 88 ? 1.330 -3.066 -6.240 1.00 94.81 88 PHE A N 1
ATOM 698 C CA . PHE A 1 88 ? 1.899 -2.117 -7.188 1.00 94.81 88 PHE A CA 1
ATOM 699 C C . PHE A 1 88 ? 3.036 -1.293 -6.555 1.00 94.81 88 PHE A C 1
ATOM 701 O O . PHE A 1 88 ? 4.095 -1.152 -7.165 1.00 94.81 88 PHE A O 1
ATOM 708 N N . CYS A 1 89 ? 2.876 -0.840 -5.309 1.00 95.31 89 CYS A N 1
ATOM 709 C CA . CYS A 1 89 ? 3.964 -0.199 -4.570 1.00 95.31 89 CYS A CA 1
ATOM 710 C C . CYS A 1 89 ? 5.179 -1.120 -4.369 1.00 95.31 89 CYS A C 1
ATOM 712 O O . CYS A 1 89 ? 6.310 -0.656 -4.494 1.00 95.31 89 CYS A O 1
ATOM 714 N N . ASP A 1 90 ? 4.964 -2.412 -4.097 1.00 94.88 90 ASP A N 1
ATOM 715 C CA . ASP A 1 90 ? 6.051 -3.396 -3.977 1.00 94.88 90 ASP A CA 1
ATOM 716 C C . ASP A 1 90 ? 6.816 -3.579 -5.298 1.00 94.88 90 ASP A C 1
ATOM 718 O O . ASP A 1 90 ? 8.045 -3.663 -5.305 1.00 94.88 90 ASP A O 1
ATOM 722 N N . ILE A 1 91 ? 6.103 -3.594 -6.430 1.00 92.38 91 ILE A N 1
ATOM 723 C CA . ILE A 1 91 ? 6.706 -3.693 -7.767 1.00 92.38 91 ILE A CA 1
ATOM 724 C C . ILE A 1 91 ? 7.596 -2.479 -8.049 1.00 92.38 91 ILE A C 1
ATOM 726 O O . ILE A 1 91 ? 8.720 -2.641 -8.527 1.00 92.38 91 ILE A O 1
ATOM 730 N N . VAL A 1 92 ? 7.126 -1.266 -7.744 1.00 91.12 92 VAL A N 1
ATOM 731 C CA . VAL A 1 92 ? 7.932 -0.058 -7.974 1.00 91.12 92 VAL A CA 1
ATOM 732 C C . VAL A 1 92 ? 9.184 -0.051 -7.096 1.00 91.12 92 VAL A C 1
ATOM 734 O O . VAL A 1 92 ? 10.274 0.236 -7.589 1.00 91.12 92 VAL A O 1
ATOM 737 N N . GLU A 1 93 ? 9.057 -0.423 -5.822 1.00 90.19 93 GLU A N 1
ATOM 738 C CA . GLU A 1 93 ? 10.187 -0.515 -4.890 1.00 90.19 93 GLU A CA 1
ATOM 739 C C . GLU A 1 93 ? 11.249 -1.524 -5.368 1.00 90.19 93 GLU A C 1
ATOM 741 O O . GLU A 1 93 ? 12.452 -1.243 -5.323 1.00 90.19 93 GLU A O 1
ATOM 746 N N . PHE A 1 94 ? 10.818 -2.664 -5.920 1.00 89.88 94 PHE A N 1
ATOM 747 C CA . PHE A 1 94 ? 11.717 -3.646 -6.527 1.00 89.88 94 PHE A CA 1
ATOM 748 C C . PHE A 1 94 ? 12.507 -3.066 -7.711 1.00 89.88 94 PHE A C 1
ATOM 750 O O . PHE A 1 94 ? 13.715 -3.273 -7.800 1.00 89.88 94 PHE A O 1
ATOM 757 N N . HIS A 1 95 ? 11.858 -2.304 -8.596 1.00 86.31 95 HIS A N 1
ATOM 758 C CA . HIS A 1 95 ? 12.516 -1.689 -9.758 1.00 86.31 95 HIS A CA 1
ATOM 759 C C . HIS A 1 95 ? 13.459 -0.524 -9.407 1.00 86.31 95 HIS A C 1
ATOM 761 O O . HIS A 1 95 ? 14.276 -0.109 -10.235 1.00 86.31 95 HIS A O 1
ATOM 767 N N . GLN A 1 96 ? 13.371 0.008 -8.190 1.00 79.19 96 GLN A N 1
ATOM 768 C CA . GLN A 1 96 ? 14.269 1.052 -7.694 1.00 79.19 96 GLN A CA 1
ATOM 769 C C . GLN A 1 96 ? 15.516 0.526 -6.997 1.00 79.19 96 GLN A C 1
ATOM 771 O O . GLN A 1 96 ? 16.511 1.261 -6.929 1.00 79.19 96 GLN A O 1
ATOM 776 N N . SER A 1 97 ? 15.465 -0.712 -6.503 1.00 70.19 97 SER A N 1
ATOM 777 C CA . SER A 1 97 ? 16.614 -1.406 -5.911 1.00 70.19 97 SER A CA 1
ATOM 778 C C . SER A 1 97 ? 17.716 -1.671 -6.949 1.00 70.19 97 SER A C 1
ATOM 780 O O . SER A 1 97 ? 18.849 -1.967 -6.519 1.00 70.19 97 SER A O 1
#

Nearest PDB structures (foldseek):
  4hwh-assembly3_C  TM=5.755E-01  e=6.862E+00  Arabidopsis thaliana

InterPro domains:
  IPR002542 T20D4.11-like domain [PF01579] (20-96)